Protein AF-0000000084999186 (afdb_homodimer)

Sequence (142 aa):
MSISQIKNLNRRLENLSKEASSELDKLCGNELWKSIGFEAFDGLADAGLRASANYYYGQFQTARELQDIFSMSISQIKNLNRRLENLSKEASSELDKLCGNELWKSIGFEAFDGLADAGLRASANYYYGQFQTARELQDIFS

Organism: Prochlorococcus marinus (strain NATL2A) (NCBI:txid59920)

pLDDT: mean 90.5, std 6.25, range [70.44, 97.62]

Radius of gyration: 15.61 Å; Cα contacts (8 Å, |Δi|>4): 156; chains: 2; bounding box: 29×44×34 Å

Structure (mmCIF, N/CA/C/O backbone):
data_AF-0000000084999186-model_v1
#
loop_
_entity.id
_entity.type
_entity.pdbx_description
1 polymer 'Nif11 domain-containing protein'
#
loop_
_atom_site.group_PDB
_atom_site.id
_atom_site.type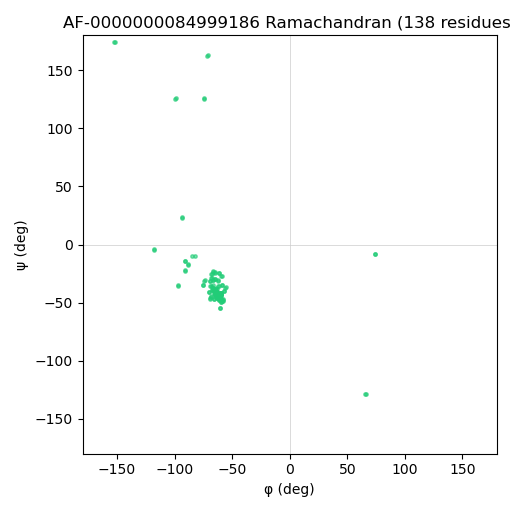_symbol
_atom_site.label_atom_id
_atom_site.label_alt_id
_atom_site.label_comp_id
_atom_site.label_asym_id
_atom_site.label_entity_id
_atom_site.label_seq_id
_atom_site.pdbx_PDB_ins_code
_atom_site.Cartn_x
_atom_site.Cartn_y
_atom_site.Cartn_z
_atom_site.occupancy
_atom_site.B_iso_or_equiv
_atom_site.auth_seq_id
_atom_site.auth_comp_id
_atom_site.auth_asym_id
_atom_site.auth_atom_id
_atom_site.pdbx_PDB_model_num
ATOM 1 N N . MET A 1 1 ? 2.477 -23.875 -7.484 1 70.44 1 MET A N 1
ATOM 2 C CA . MET A 1 1 ? 1.09 -23.438 -7.332 1 70.44 1 MET A CA 1
ATOM 3 C C . MET A 1 1 ? 0.205 -24.062 -8.406 1 70.44 1 MET A C 1
ATOM 5 O O . MET A 1 1 ? 0.605 -24.156 -9.57 1 70.44 1 MET A O 1
ATOM 9 N N . SER A 1 2 ? -0.87 -24.562 -7.984 1 78.62 2 SER A N 1
ATOM 10 C CA . SER A 1 2 ? -1.856 -25.078 -8.922 1 78.62 2 SER A CA 1
ATOM 11 C C . SER A 1 2 ? -2.553 -23.953 -9.68 1 78.62 2 SER A C 1
ATOM 13 O O . SER A 1 2 ? -2.381 -22.781 -9.336 1 78.62 2 SER A O 1
ATOM 15 N N . ILE A 1 3 ? -3.176 -24.297 -10.766 1 81.62 3 ILE A N 1
ATOM 16 C CA . ILE A 1 3 ? -3.926 -23.328 -11.555 1 81.62 3 ILE A CA 1
ATOM 17 C C . ILE A 1 3 ? -4.965 -22.641 -10.68 1 81.62 3 ILE A C 1
ATOM 19 O O . ILE A 1 3 ? -5.156 -21.422 -10.773 1 81.62 3 ILE A O 1
ATOM 23 N N . SER A 1 4 ? -5.539 -23.406 -9.773 1 85.44 4 SER A N 1
ATOM 24 C CA . SER A 1 4 ? -6.551 -22.859 -8.875 1 85.44 4 SER A CA 1
ATOM 25 C C . SER A 1 4 ? -5.941 -21.844 -7.91 1 85.44 4 SER A C 1
ATOM 27 O O . SER A 1 4 ? -6.555 -20.812 -7.609 1 85.44 4 SER A O 1
ATOM 29 N N . GLN A 1 5 ? -4.707 -22.078 -7.453 1 82.12 5 GLN A N 1
ATOM 30 C CA . GLN A 1 5 ? -4.016 -21.156 -6.547 1 82.12 5 GLN A CA 1
ATOM 31 C C . GLN A 1 5 ? -3.66 -19.859 -7.242 1 82.12 5 GLN A C 1
ATOM 33 O O . GLN A 1 5 ? -3.752 -18.781 -6.645 1 82.12 5 GLN A O 1
ATOM 38 N N . ILE A 1 6 ? -3.336 -20 -8.469 1 81.75 6 ILE A N 1
ATOM 39 C CA . ILE A 1 6 ? -2.988 -18.812 -9.242 1 81.75 6 ILE A CA 1
ATOM 40 C C . ILE A 1 6 ? -4.238 -17.969 -9.484 1 81.75 6 ILE A C 1
ATOM 42 O O . ILE A 1 6 ? -4.195 -16.734 -9.359 1 81.75 6 ILE A O 1
ATOM 46 N N . LYS A 1 7 ? -5.281 -18.688 -9.773 1 85.56 7 LYS A N 1
ATOM 47 C CA . LYS A 1 7 ? -6.539 -17.969 -10 1 85.56 7 LYS A CA 1
ATOM 48 C C . LYS A 1 7 ? -6.992 -17.25 -8.734 1 85.56 7 LYS A C 1
ATOM 50 O O . LYS A 1 7 ? -7.48 -16.109 -8.805 1 85.56 7 LYS A O 1
ATOM 55 N N . ASN A 1 8 ? -6.785 -17.859 -7.621 1 87.06 8 ASN A N 1
ATOM 56 C CA . ASN A 1 8 ? -7.156 -17.25 -6.352 1 87.06 8 ASN A CA 1
ATOM 57 C C . ASN A 1 8 ? -6.305 -16.016 -6.055 1 87.06 8 ASN A C 1
ATOM 59 O O . ASN A 1 8 ? -6.812 -15.008 -5.566 1 87.06 8 ASN A O 1
ATOM 63 N N . LEU A 1 9 ? -5.039 -16.094 -6.402 1 86.56 9 LEU A N 1
ATOM 64 C CA . LEU A 1 9 ? -4.145 -14.953 -6.203 1 86.56 9 LEU A CA 1
ATOM 65 C C . LEU A 1 9 ? -4.559 -13.773 -7.082 1 86.56 9 LEU A C 1
ATOM 67 O O . LEU A 1 9 ? -4.609 -12.641 -6.613 1 86.56 9 LEU A O 1
ATOM 71 N N . ASN A 1 10 ? -4.895 -14.125 -8.289 1 88.44 10 ASN A N 1
ATOM 72 C CA . ASN A 1 10 ? -5.32 -13.086 -9.211 1 88.44 10 ASN A CA 1
ATOM 73 C C . ASN A 1 10 ? -6.605 -12.406 -8.742 1 88.44 10 ASN A C 1
ATOM 75 O O . ASN A 1 10 ? -6.727 -11.18 -8.805 1 88.44 10 ASN A O 1
ATOM 79 N N . ARG A 1 11 ? -7.453 -13.227 -8.281 1 92.25 11 ARG A N 1
ATOM 80 C CA . ARG A 1 11 ? -8.711 -12.688 -7.77 1 92.25 11 ARG A CA 1
ATOM 81 C C . ARG A 1 11 ? -8.469 -11.781 -6.566 1 92.25 11 ARG A C 1
ATOM 83 O O . ARG A 1 11 ? -9.078 -10.719 -6.449 1 92.25 11 ARG A O 1
ATOM 90 N N . ARG A 1 12 ? -7.562 -12.195 -5.703 1 92.31 12 ARG A N 1
ATOM 91 C CA . ARG A 1 12 ? -7.242 -11.398 -4.523 1 92.31 12 ARG A CA 1
ATOM 92 C C . ARG A 1 12 ? -6.617 -10.062 -4.922 1 92.31 12 ARG A C 1
ATOM 94 O O . ARG A 1 12 ? -6.953 -9.016 -4.352 1 92.31 12 ARG A O 1
ATOM 101 N N . LEU A 1 13 ? -5.762 -10.141 -5.859 1 93.56 13 LEU A N 1
ATOM 102 C CA . LEU A 1 13 ? -5.125 -8.922 -6.34 1 93.56 13 LEU A CA 1
ATOM 103 C C . LEU A 1 13 ? -6.152 -7.977 -6.953 1 93.56 13 LEU A C 1
ATOM 105 O O . LEU A 1 13 ? -6.105 -6.766 -6.723 1 93.56 13 LEU A O 1
ATOM 109 N N . GLU A 1 14 ? -7.062 -8.516 -7.68 1 94.38 14 GLU A N 1
ATOM 110 C CA . GLU A 1 14 ? -8.133 -7.719 -8.266 1 94.38 14 GLU A CA 1
ATOM 111 C C . GLU A 1 14 ? -9.008 -7.078 -7.191 1 94.38 14 GLU A C 1
ATOM 113 O O . GLU A 1 14 ? -9.336 -5.895 -7.273 1 94.38 14 GLU A O 1
ATOM 118 N N . ASN A 1 15 ? -9.289 -7.879 -6.215 1 95.31 15 ASN A N 1
ATOM 119 C CA . ASN A 1 15 ? -10.117 -7.379 -5.121 1 95.31 15 ASN A CA 1
ATOM 120 C C . ASN A 1 15 ? -9.414 -6.258 -4.359 1 95.31 15 ASN A C 1
ATOM 122 O O . ASN A 1 15 ? -10.039 -5.25 -4.016 1 95.31 15 ASN A O 1
ATOM 126 N N . LEU A 1 16 ? -8.117 -6.473 -4.07 1 95.81 16 LEU A N 1
ATOM 127 C CA . LEU A 1 16 ? -7.344 -5.453 -3.371 1 95.81 16 LEU A CA 1
ATOM 128 C C . LEU A 1 16 ? -7.309 -4.156 -4.172 1 95.81 16 LEU A C 1
ATOM 130 O O . LEU A 1 16 ? -7.5 -3.07 -3.613 1 95.81 16 LEU A O 1
ATOM 134 N N . SER A 1 17 ? -7.098 -4.273 -5.488 1 96.88 17 SER A N 1
ATOM 135 C CA . SER A 1 17 ? -7.047 -3.098 -6.352 1 96.88 17 SER A CA 1
ATOM 136 C C . SER A 1 17 ? -8.391 -2.383 -6.391 1 96.88 17 SER A C 1
ATOM 138 O O . SER A 1 17 ? -8.453 -1.154 -6.309 1 96.88 17 SER A O 1
ATOM 140 N N . LYS A 1 18 ? -9.445 -3.107 -6.426 1 97.31 18 LYS A N 1
ATOM 141 C CA . LYS A 1 18 ? -10.781 -2.535 -6.48 1 97.31 18 LYS A CA 1
ATOM 142 C C . LYS A 1 18 ? -11.148 -1.854 -5.164 1 97.31 18 LYS A C 1
ATOM 144 O O . LYS A 1 18 ? -11.703 -0.752 -5.16 1 97.31 18 LYS A O 1
ATOM 149 N N . GLU A 1 19 ? -10.859 -2.586 -4.133 1 97.12 19 GLU A N 1
ATOM 150 C CA . GLU A 1 19 ? -11.117 -2.008 -2.816 1 97.12 19 GLU A CA 1
ATOM 151 C C . GLU A 1 19 ? -10.344 -0.707 -2.623 1 97.12 19 GLU A C 1
ATOM 153 O O . GLU A 1 19 ? -10.914 0.303 -2.203 1 97.12 19 GLU A O 1
ATOM 158 N N . ALA A 1 20 ? -9.086 -0.719 -2.922 1 97.62 20 ALA A N 1
ATOM 159 C CA . ALA A 1 20 ? -8.25 0.469 -2.764 1 97.62 20 ALA A CA 1
ATOM 160 C C . ALA A 1 20 ? -8.75 1.61 -3.646 1 97.62 20 ALA A C 1
ATOM 162 O O . ALA A 1 20 ? -8.844 2.754 -3.195 1 97.62 20 ALA A O 1
ATOM 163 N N . SER A 1 21 ? -9.094 1.312 -4.883 1 97.5 21 SER A N 1
ATOM 164 C CA . SER A 1 21 ? -9.594 2.326 -5.805 1 97.5 21 SER A CA 1
ATOM 165 C C . SER A 1 21 ? -10.906 2.93 -5.312 1 97.5 21 SER A C 1
ATOM 167 O O . SER A 1 21 ? -11.094 4.145 -5.371 1 97.5 21 SER A O 1
ATOM 169 N N . SER A 1 22 ? -11.812 2.07 -4.883 1 97.38 22 SER A N 1
ATOM 170 C CA . SER A 1 22 ? -13.094 2.535 -4.363 1 97.38 22 SER A CA 1
ATOM 171 C C . SER A 1 22 ? -12.898 3.455 -3.162 1 97.38 22 SER A C 1
ATOM 173 O O . SER A 1 22 ? -13.555 4.496 -3.061 1 97.38 22 SER A O 1
ATOM 175 N N . GLU A 1 23 ? -12 3.053 -2.268 1 96.69 23 GLU A N 1
ATOM 176 C CA . GLU A 1 23 ? -11.727 3.873 -1.091 1 96.69 23 GLU A CA 1
ATOM 177 C C . GLU A 1 23 ? -11.102 5.211 -1.482 1 96.69 23 GLU A C 1
ATOM 179 O O . GLU A 1 23 ? -11.453 6.25 -0.928 1 96.69 23 GLU A O 1
ATOM 184 N N . LEU A 1 24 ? -10.234 5.203 -2.418 1 96.94 24 LEU A N 1
ATOM 185 C CA . LEU A 1 24 ? -9.617 6.43 -2.908 1 96.94 24 LEU A CA 1
ATOM 186 C C . LEU A 1 24 ? -10.648 7.348 -3.545 1 96.94 24 LEU A C 1
ATOM 188 O O . LEU A 1 24 ? -10.625 8.562 -3.338 1 96.94 24 LEU A O 1
ATOM 192 N N . ASP A 1 25 ? -11.547 6.801 -4.301 1 95.62 25 ASP A N 1
ATOM 193 C CA . ASP A 1 25 ? -12.633 7.574 -4.891 1 95.62 25 ASP A CA 1
ATOM 194 C C . ASP A 1 25 ? -13.484 8.242 -3.812 1 95.62 25 ASP A C 1
ATOM 196 O O . ASP A 1 25 ? -13.852 9.414 -3.934 1 95.62 25 ASP A O 1
ATOM 200 N N . LYS A 1 26 ? -13.812 7.48 -2.863 1 94.38 26 LYS A N 1
ATOM 201 C CA . LYS A 1 26 ? -14.625 7.984 -1.756 1 94.38 26 LYS A CA 1
ATOM 202 C C . LYS A 1 26 ? -13.906 9.109 -1.014 1 94.38 26 LYS A C 1
ATOM 204 O O . LYS A 1 26 ? -14.5 10.141 -0.715 1 94.38 26 LYS A O 1
ATOM 209 N N . LEU A 1 27 ? -12.617 8.891 -0.691 1 93.25 27 LEU A N 1
ATOM 210 C CA . LEU A 1 27 ? -11.844 9.844 0.096 1 93.25 27 LEU A CA 1
ATOM 211 C C . LEU A 1 27 ? -11.617 11.133 -0.679 1 93.25 27 LEU A C 1
ATOM 213 O O . LEU A 1 27 ? -11.656 12.227 -0.101 1 93.25 27 LEU A O 1
ATOM 217 N N . CYS A 1 28 ? -11.383 10.992 -1.889 1 91.44 28 CYS A N 1
ATOM 218 C CA . CYS A 1 28 ? -11.062 12.164 -2.697 1 91.44 28 CYS A CA 1
ATOM 219 C C . CYS A 1 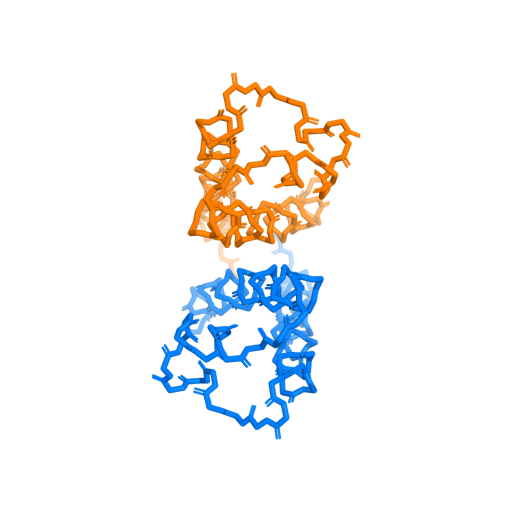28 ? -12.32 12.766 -3.305 1 91.44 28 CYS A C 1
ATOM 221 O O . CYS A 1 28 ? -12.312 13.914 -3.746 1 91.44 28 CYS A O 1
ATOM 223 N N . GLY A 1 29 ? -13.438 12.047 -3.289 1 86.38 29 GLY A N 1
ATOM 224 C CA . GLY A 1 29 ? -14.68 12.508 -3.881 1 86.38 29 GLY A CA 1
ATOM 225 C C . GLY A 1 29 ? -14.672 12.461 -5.398 1 86.38 29 GLY A C 1
ATOM 226 O O . GLY A 1 29 ? -15.688 12.742 -6.039 1 86.38 29 GLY A O 1
ATOM 227 N N . ASN A 1 30 ? -13.578 12.195 -5.969 1 82.06 30 ASN A N 1
ATOM 228 C CA . ASN A 1 30 ? -13.414 12.102 -7.414 1 82.06 30 ASN A CA 1
ATOM 229 C C . ASN A 1 30 ? -12.273 11.156 -7.789 1 82.06 30 ASN A C 1
ATOM 231 O O . ASN A 1 30 ? -11.633 10.57 -6.914 1 82.06 30 ASN A O 1
ATOM 235 N N . GLU A 1 31 ? -12.203 10.977 -9.062 1 89.31 31 GLU A N 1
ATOM 236 C CA . GLU A 1 31 ? -11.195 10.047 -9.562 1 89.31 31 GLU A CA 1
ATOM 237 C C . GLU A 1 31 ? -9.906 10.781 -9.93 1 89.31 31 GLU A C 1
ATOM 239 O O . GLU A 1 31 ? -9.055 10.242 -10.641 1 89.31 31 GLU A O 1
ATOM 244 N N . LEU A 1 32 ? -9.75 11.93 -9.336 1 88.31 32 LEU A N 1
ATOM 245 C CA . LEU A 1 32 ? -8.594 12.758 -9.68 1 88.31 32 LEU A CA 1
ATOM 246 C C . LEU A 1 32 ? -7.293 12.07 -9.273 1 88.31 32 LEU A C 1
ATOM 248 O O . LEU A 1 32 ? -6.266 12.25 -9.922 1 88.31 32 LEU A O 1
ATOM 252 N N . TRP A 1 33 ? -7.348 11.297 -8.273 1 93.56 33 TRP A N 1
ATOM 253 C CA . TRP A 1 33 ? -6.145 10.641 -7.777 1 93.56 33 TRP A CA 1
ATOM 254 C C . TRP A 1 33 ? -5.543 9.727 -8.844 1 93.56 33 TRP A C 1
ATOM 256 O O . TRP A 1 33 ? -4.336 9.477 -8.844 1 93.56 33 TRP A O 1
ATOM 266 N N . LYS A 1 34 ? -6.359 9.242 -9.797 1 93.25 34 LYS A N 1
ATOM 267 C CA . LYS A 1 34 ? -5.887 8.359 -10.859 1 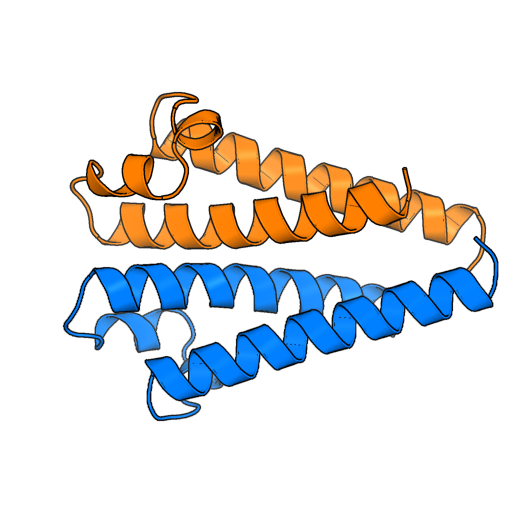93.25 34 LYS A CA 1
ATOM 268 C C . LYS A 1 34 ? -4.953 9.102 -11.812 1 93.25 34 LYS A C 1
ATOM 270 O O . LYS A 1 34 ? -4.039 8.5 -12.383 1 93.25 34 LYS A O 1
ATOM 275 N N . SER A 1 35 ? -5.227 10.383 -11.883 1 90 35 SER A N 1
ATOM 276 C CA . SER A 1 35 ? -4.473 11.172 -12.844 1 90 35 SER A CA 1
ATOM 277 C C . SER A 1 35 ? -3.297 11.883 -12.18 1 90 35 SER A C 1
ATOM 279 O O . SER A 1 35 ? -2.211 11.969 -12.758 1 90 35 SER A O 1
ATOM 281 N N . ILE A 1 36 ? -3.445 12.328 -10.938 1 88.88 36 ILE A N 1
ATOM 282 C CA . ILE A 1 36 ? -2.43 13.234 -10.414 1 88.88 36 ILE A CA 1
ATOM 283 C C . ILE A 1 36 ? -1.736 12.594 -9.211 1 88.88 36 ILE A C 1
ATOM 285 O O . ILE A 1 36 ? -0.798 13.164 -8.648 1 88.88 36 ILE A O 1
ATOM 289 N N . GLY A 1 37 ? -2.174 11.477 -8.812 1 88 37 GLY A N 1
ATOM 290 C CA . GLY A 1 37 ? -1.499 10.742 -7.75 1 88 37 GLY A CA 1
ATOM 291 C C . GLY A 1 37 ? -1.564 11.445 -6.406 1 88 37 GLY A C 1
ATOM 292 O O . GLY A 1 37 ? -2.641 11.867 -5.969 1 88 37 GLY A O 1
ATOM 293 N N . PHE A 1 38 ? -0.435 11.609 -5.797 1 85.75 38 PHE A N 1
ATOM 294 C CA . PHE A 1 38 ? -0.325 12.117 -4.434 1 85.75 38 PHE A CA 1
ATOM 295 C C . PHE A 1 38 ? -0.882 13.531 -4.332 1 85.75 38 PHE A C 1
ATOM 297 O O . PHE A 1 38 ? -1.364 13.938 -3.273 1 85.75 38 PHE A O 1
ATOM 304 N N . GLU A 1 39 ? -0.783 14.25 -5.359 1 88.25 39 GLU A N 1
ATOM 305 C CA . GLU A 1 39 ? -1.224 15.641 -5.355 1 88.25 39 GLU A CA 1
ATOM 306 C C . GLU A 1 39 ? -2.709 15.75 -5.023 1 88.25 39 GLU A C 1
ATOM 308 O O . GLU A 1 39 ? -3.16 16.766 -4.496 1 88.25 39 GLU A O 1
ATOM 313 N N . ALA A 1 40 ? -3.412 14.727 -5.328 1 91.38 40 ALA A N 1
ATOM 314 C CA . ALA A 1 40 ? -4.844 14.711 -5.047 1 91.38 40 ALA A CA 1
ATOM 315 C C . ALA A 1 40 ? -5.113 14.703 -3.545 1 91.38 40 ALA A C 1
ATOM 317 O O . ALA A 1 40 ? -6.191 15.094 -3.1 1 91.38 40 ALA A O 1
ATOM 318 N N . PHE A 1 41 ? -4.133 14.25 -2.867 1 91.75 41 PHE A N 1
ATOM 319 C CA . PHE A 1 41 ? -4.332 14.062 -1.437 1 91.75 41 PHE A CA 1
ATOM 320 C C . PHE A 1 41 ? -3.994 15.336 -0.669 1 91.75 41 PHE A C 1
ATOM 322 O O . PHE A 1 41 ? -4.391 15.492 0.487 1 91.75 41 PHE A O 1
ATOM 329 N N . ASP A 1 42 ? -3.277 16.234 -1.289 1 86.06 42 ASP A N 1
ATOM 330 C CA . ASP A 1 42 ? -2.9 17.5 -0.678 1 86.06 42 ASP A CA 1
ATOM 331 C C . ASP A 1 42 ? -4.129 18.359 -0.401 1 86.06 42 ASP A C 1
ATOM 333 O O . ASP A 1 42 ? -4.109 19.219 0.492 1 86.06 42 ASP A O 1
ATOM 337 N N . GLY A 1 43 ? -5.117 18.109 -1.135 1 82.81 43 GLY A N 1
ATOM 338 C CA . GLY A 1 43 ? -6.328 18.891 -0.996 1 82.81 43 GLY A CA 1
ATOM 339 C C . GLY A 1 43 ? -7.23 18.422 0.125 1 82.81 43 GLY A C 1
ATOM 340 O O . GLY A 1 43 ? -8.219 19.078 0.461 1 82.81 43 GLY A O 1
ATOM 341 N N . LEU A 1 44 ? -6.93 17.328 0.652 1 88 44 LEU A N 1
ATOM 342 C CA . LEU A 1 44 ? -7.746 16.797 1.741 1 88 44 LEU A CA 1
ATOM 343 C C . LEU A 1 44 ? -7.484 17.562 3.035 1 88 44 LEU A C 1
ATOM 345 O O . LEU A 1 44 ? -6.328 17.781 3.408 1 88 44 LEU A O 1
ATOM 349 N N . ALA A 1 45 ? -8.508 18.062 3.631 1 82.25 45 ALA A N 1
ATOM 350 C CA . ALA A 1 45 ? -8.391 18.969 4.773 1 82.25 45 ALA A CA 1
ATOM 351 C C . ALA A 1 45 ? -7.984 18.203 6.031 1 82.25 45 ALA A C 1
ATOM 353 O O . ALA A 1 45 ? -7.16 18.688 6.816 1 82.25 45 ALA A O 1
ATOM 354 N N . ASP A 1 46 ? -8.336 17.016 6.199 1 89.06 46 ASP A N 1
ATOM 355 C CA . ASP A 1 46 ? -8.148 16.219 7.402 1 89.06 46 ASP A CA 1
ATOM 356 C C . ASP A 1 46 ? -6.93 15.305 7.27 1 89.06 46 ASP A C 1
ATOM 358 O O . ASP A 1 46 ? -6.762 14.625 6.25 1 89.06 46 ASP A O 1
ATOM 362 N N . ALA A 1 47 ? -6.066 15.43 8.242 1 86.94 47 ALA A N 1
ATOM 363 C CA . ALA A 1 47 ? -4.836 14.641 8.234 1 86.94 47 ALA A CA 1
ATOM 364 C C . ALA A 1 47 ? -5.148 13.141 8.219 1 86.94 47 ALA A C 1
ATOM 366 O O . ALA A 1 47 ? -4.41 12.359 7.617 1 86.94 47 ALA A O 1
ATOM 367 N N . GLY A 1 48 ? -6.227 12.789 8.898 1 90.19 48 GLY A N 1
ATOM 368 C CA . GLY A 1 48 ? -6.641 11.391 8.883 1 90.19 48 GLY A CA 1
ATOM 369 C C . GLY A 1 48 ? -7.055 10.906 7.508 1 90.19 48 GLY A C 1
ATOM 370 O O . GLY A 1 48 ? -6.742 9.773 7.125 1 90.19 48 GLY A O 1
ATOM 371 N N . LEU A 1 49 ? -7.762 11.742 6.875 1 92.88 49 LEU A N 1
ATOM 372 C CA . LEU A 1 49 ? -8.172 11.406 5.516 1 92.88 49 LEU A CA 1
ATOM 373 C C . LEU A 1 49 ? -6.957 11.289 4.598 1 92.88 49 LEU A C 1
ATOM 375 O O . LEU A 1 49 ? -6.871 10.367 3.783 1 92.88 49 LEU A O 1
ATOM 379 N N . ARG A 1 50 ? -6 12.172 4.77 1 92.81 50 ARG A N 1
ATOM 380 C CA . ARG A 1 50 ? -4.777 12.125 3.969 1 92.81 50 ARG A CA 1
ATOM 381 C C . ARG A 1 50 ? -3.986 10.859 4.246 1 92.81 50 ARG A C 1
ATOM 383 O O . ARG A 1 50 ? -3.459 10.234 3.322 1 92.81 50 ARG A O 1
ATOM 390 N N . ALA A 1 51 ? -3.908 10.516 5.473 1 93.62 51 ALA A N 1
ATOM 391 C CA . ALA A 1 51 ? -3.23 9.281 5.855 1 93.62 51 ALA A CA 1
ATOM 392 C C . ALA A 1 51 ? -3.865 8.078 5.176 1 93.62 51 ALA A C 1
ATOM 394 O O . ALA A 1 51 ? -3.164 7.25 4.582 1 93.62 51 ALA A O 1
ATOM 395 N N . SER A 1 52 ? -5.148 8.047 5.242 1 95.06 52 SER A N 1
ATOM 396 C CA . SER A 1 52 ? -5.887 6.949 4.629 1 95.06 52 SER A CA 1
ATOM 397 C C . SER A 1 52 ? -5.676 6.914 3.117 1 95.06 52 SER A C 1
ATOM 399 O O . SER A 1 52 ? -5.469 5.848 2.537 1 95.06 52 SER A O 1
ATOM 401 N N . ALA A 1 53 ? -5.75 8.047 2.539 1 96.25 53 ALA A N 1
ATOM 402 C CA . ALA A 1 53 ? -5.582 8.125 1.09 1 96.25 53 ALA A CA 1
ATOM 403 C C . ALA A 1 53 ? -4.203 7.609 0.675 1 96.25 53 ALA A C 1
ATOM 405 O O . ALA A 1 53 ? -4.086 6.836 -0.277 1 96.25 53 ALA A O 1
ATOM 406 N N . ASN A 1 54 ? -3.191 8.039 1.398 1 95.75 54 ASN A N 1
ATOM 407 C CA . ASN A 1 54 ? -1.839 7.586 1.089 1 95.75 54 ASN A CA 1
ATOM 408 C C . ASN A 1 54 ? -1.684 6.082 1.317 1 95.75 54 ASN A C 1
ATOM 410 O O . ASN A 1 54 ? -1.061 5.391 0.513 1 95.75 54 ASN A O 1
ATOM 414 N N . TYR A 1 55 ? -2.262 5.574 2.307 1 96.94 55 TYR A N 1
ATOM 415 C CA . TYR A 1 55 ? -2.252 4.145 2.594 1 96.94 55 TYR A CA 1
ATOM 416 C C . TYR A 1 55 ? -2.883 3.355 1.453 1 96.94 55 TYR A C 1
ATOM 418 O O . TYR A 1 55 ? -2.268 2.432 0.917 1 96.94 55 TYR A O 1
ATOM 426 N N . TYR A 1 56 ? -4.074 3.709 1.105 1 97.44 56 TYR A N 1
ATOM 427 C CA . TYR A 1 56 ? -4.789 2.975 0.067 1 97.44 56 TYR A CA 1
ATOM 428 C C . TYR A 1 56 ? -4.117 3.154 -1.289 1 97.44 56 TYR A C 1
ATOM 430 O O . TYR A 1 56 ? -4.16 2.256 -2.133 1 97.44 56 TYR A O 1
ATOM 438 N N . TYR A 1 57 ? -3.512 4.277 -1.48 1 97.44 57 TYR A N 1
ATOM 439 C CA . TYR A 1 57 ? -2.773 4.469 -2.725 1 97.44 57 TYR A CA 1
ATOM 440 C C . TYR A 1 57 ? -1.58 3.525 -2.801 1 97.44 57 TYR A C 1
ATOM 442 O O . TYR A 1 57 ? -1.286 2.971 -3.863 1 97.44 57 TYR A O 1
ATOM 450 N N . GLY A 1 58 ? -0.878 3.334 -1.702 1 97.06 58 GLY A N 1
ATOM 451 C CA . GLY A 1 58 ? 0.182 2.34 -1.646 1 97.06 58 GLY A CA 1
ATOM 452 C C . GLY A 1 58 ? -0.302 0.933 -1.938 1 97.06 58 GLY A C 1
ATOM 453 O O . GLY A 1 58 ? 0.342 0.192 -2.684 1 97.06 58 GLY A O 1
ATOM 454 N N . GLN A 1 59 ? -1.441 0.652 -1.371 1 97.5 59 GLN A N 1
ATOM 455 C CA . GLN A 1 59 ? -2.059 -0.644 -1.636 1 97.5 59 GLN A CA 1
ATOM 456 C C . GLN A 1 59 ? -2.389 -0.805 -3.117 1 97.5 59 GLN A C 1
ATOM 458 O O . GLN A 1 59 ? -2.059 -1.825 -3.725 1 97.5 59 GLN A O 1
ATOM 463 N N . PHE A 1 60 ? -2.992 0.194 -3.643 1 97.25 60 PHE A N 1
ATOM 464 C CA . PHE A 1 60 ? -3.412 0.17 -5.039 1 97.25 60 PHE A CA 1
ATOM 465 C C . PHE A 1 60 ? -2.217 -0.022 -5.961 1 97.25 60 PHE A C 1
ATOM 467 O O . PHE A 1 60 ? -2.234 -0.887 -6.84 1 97.25 60 PHE A O 1
ATOM 474 N N . GLN A 1 61 ? -1.195 0.769 -5.746 1 96.12 61 GLN A N 1
ATOM 475 C CA . GLN A 1 61 ? -0.009 0.703 -6.594 1 96.12 61 GLN A CA 1
ATOM 476 C C . GLN A 1 61 ? 0.64 -0.677 -6.523 1 96.12 61 GLN A C 1
ATOM 478 O O . GLN A 1 61 ? 1.072 -1.218 -7.543 1 96.12 61 GLN A O 1
ATOM 483 N N . THR A 1 62 ? 0.705 -1.225 -5.309 1 96.31 62 THR A N 1
ATOM 484 C CA . THR A 1 62 ? 1.303 -2.543 -5.129 1 96.31 62 THR A CA 1
ATOM 485 C C . THR A 1 62 ? 0.473 -3.613 -5.832 1 96.31 62 THR A C 1
ATOM 487 O O . THR A 1 62 ? 1.014 -4.441 -6.566 1 96.31 62 THR A O 1
ATOM 490 N N . ALA A 1 63 ? -0.825 -3.594 -5.641 1 94.94 63 ALA A N 1
ATOM 491 C CA . ALA A 1 63 ? -1.716 -4.566 -6.27 1 94.94 63 ALA A CA 1
ATOM 492 C C . ALA A 1 63 ? -1.619 -4.496 -7.789 1 94.94 63 ALA A C 1
ATOM 494 O O . ALA A 1 63 ? -1.516 -5.527 -8.461 1 94.94 63 ALA A O 1
ATOM 495 N N . ARG A 1 64 ? -1.554 -3.316 -8.312 1 94.12 64 ARG A N 1
ATOM 496 C CA . ARG A 1 64 ? -1.497 -3.131 -9.758 1 94.12 64 ARG A CA 1
ATOM 497 C C . ARG A 1 64 ? -0.169 -3.625 -10.32 1 94.12 64 ARG A C 1
ATOM 499 O O . ARG A 1 64 ? -0.135 -4.27 -11.375 1 94.12 64 ARG A O 1
ATOM 506 N N . GLU A 1 65 ? 0.846 -3.26 -9.641 1 91.81 65 GLU A N 1
ATOM 507 C CA . GLU A 1 65 ? 2.166 -3.711 -10.07 1 91.81 65 GLU A CA 1
ATOM 508 C C . GLU A 1 65 ? 2.23 -5.234 -10.141 1 91.81 65 GLU A C 1
ATOM 510 O O . GLU A 1 65 ? 2.773 -5.793 -11.094 1 91.81 65 GLU A O 1
ATOM 515 N N . LEU A 1 66 ? 1.635 -5.883 -9.203 1 90.94 66 LEU A N 1
ATOM 516 C CA . LEU A 1 66 ? 1.67 -7.34 -9.156 1 90.94 66 LEU A CA 1
ATOM 517 C C . LEU A 1 66 ? 0.734 -7.938 -10.203 1 90.94 66 LEU A C 1
ATOM 519 O O . LEU A 1 66 ? 1.043 -8.969 -10.805 1 90.94 66 LEU A O 1
ATOM 523 N N . GLN A 1 67 ? -0.351 -7.277 -10.422 1 89.69 67 GLN A N 1
ATOM 524 C CA . GLN A 1 67 ? -1.261 -7.719 -11.477 1 89.69 67 GLN A CA 1
ATOM 525 C C . GLN A 1 67 ? -0.587 -7.672 -12.844 1 89.69 67 GLN A C 1
ATOM 527 O O . GLN A 1 67 ? -0.837 -8.531 -13.695 1 89.69 67 GLN A O 1
ATOM 532 N N . ASP A 1 68 ? 0.24 -6.703 -13.039 1 87 6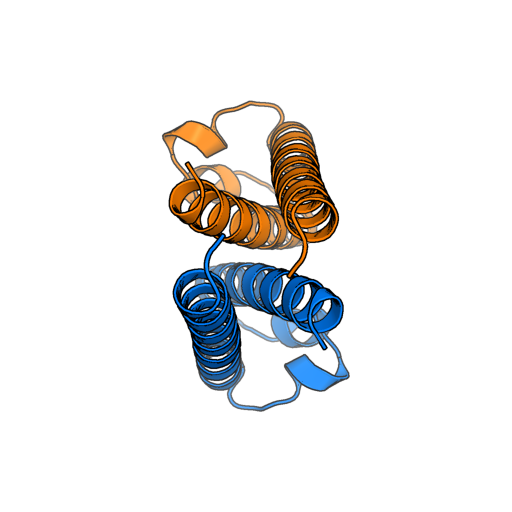8 ASP A N 1
ATOM 533 C CA . ASP A 1 68 ? 0.929 -6.516 -14.312 1 87 68 ASP A CA 1
ATOM 534 C C . ASP A 1 68 ? 1.934 -7.637 -14.562 1 87 68 ASP A C 1
ATOM 536 O O . ASP A 1 68 ? 2.254 -7.945 -15.711 1 87 68 ASP A O 1
ATOM 540 N N . ILE A 1 69 ? 2.371 -8.211 -13.531 1 80.69 69 ILE A N 1
ATOM 541 C CA . ILE A 1 69 ? 3.293 -9.328 -13.664 1 80.69 69 ILE A CA 1
ATOM 542 C C . ILE A 1 69 ? 2.557 -10.531 -14.25 1 80.69 69 ILE A C 1
ATOM 544 O O . ILE A 1 69 ? 3.145 -11.328 -14.992 1 80.69 69 ILE A O 1
ATOM 548 N N . PHE A 1 70 ? 1.295 -10.641 -13.953 1 76.62 70 PHE A N 1
ATOM 549 C CA . PHE A 1 70 ? 0.526 -11.789 -14.406 1 76.62 70 PHE A CA 1
ATOM 550 C C . PHE A 1 70 ? -0.125 -11.508 -15.75 1 76.62 70 PHE A C 1
ATOM 552 O O . PHE A 1 70 ? -0.607 -12.43 -16.422 1 76.62 70 PHE A O 1
ATOM 559 N N . SER A 1 71 ? -0.304 -10.312 -16.047 1 71.81 71 SER A N 1
ATOM 560 C CA . SER A 1 71 ?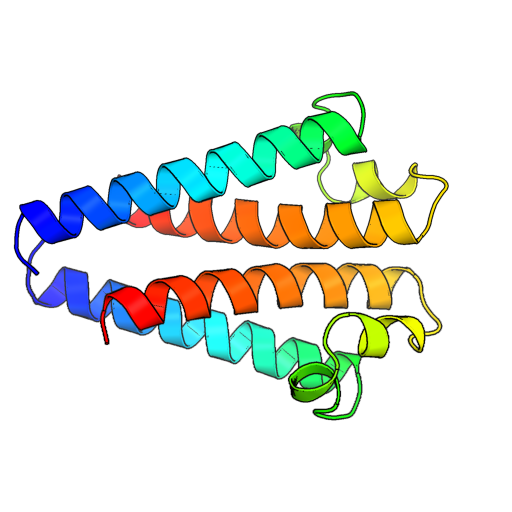 -0.961 -9.977 -17.297 1 71.81 71 SER A CA 1
ATOM 561 C C . SER A 1 71 ? -0.057 -10.273 -18.5 1 71.81 71 SER A C 1
ATOM 563 O O . SER A 1 71 ? 1.169 -10.227 -18.375 1 71.81 71 SER A O 1
ATOM 565 N N . MET B 1 1 ? 1.032 -20.75 -14.031 1 70.94 1 MET B N 1
ATOM 566 C CA . MET B 1 1 ? 2.357 -20.234 -13.695 1 70.94 1 MET B CA 1
ATOM 567 C C . MET B 1 1 ? 3.338 -21.375 -13.445 1 70.94 1 MET B C 1
ATOM 569 O O . MET B 1 1 ? 2.986 -22.375 -12.812 1 70.94 1 MET B O 1
ATOM 573 N N . SER B 1 2 ? 4.438 -21.266 -14.039 1 78.62 2 SER B N 1
ATOM 574 C CA . SER B 1 2 ? 5.508 -22.219 -13.781 1 78.62 2 SER B CA 1
ATOM 575 C C . SER B 1 2 ? 6.109 -22.031 -12.398 1 78.62 2 SER B C 1
ATOM 577 O O . SER B 1 2 ? 5.801 -21.047 -11.711 1 78.62 2 SER B O 1
ATOM 579 N N . ILE B 1 3 ? 6.816 -23.016 -11.945 1 81.62 3 ILE B N 1
ATOM 580 C CA . ILE B 1 3 ? 7.492 -22.938 -10.656 1 81.62 3 ILE B CA 1
ATOM 581 C C . ILE B 1 3 ? 8.414 -21.719 -10.617 1 81.62 3 ILE B C 1
ATOM 583 O O . ILE B 1 3 ? 8.484 -21.016 -9.609 1 81.62 3 ILE B O 1
ATOM 587 N N . SER B 1 4 ? 9.039 -21.453 -11.758 1 85.44 4 SER B N 1
ATOM 588 C CA . SER B 1 4 ? 9.945 -20.312 -11.836 1 85.44 4 SER B CA 1
ATOM 589 C C . SER B 1 4 ? 9.188 -19 -11.703 1 85.44 4 SER B C 1
ATOM 591 O O . SER B 1 4 ? 9.68 -18.062 -11.07 1 85.44 4 SER B O 1
ATOM 593 N N . GLN B 1 5 ? 7.969 -18.922 -12.219 1 82.38 5 GLN B N 1
ATOM 594 C CA . GLN B 1 5 ? 7.145 -17.719 -12.133 1 82.38 5 GLN B CA 1
ATOM 595 C C . GLN B 1 5 ? 6.68 -17.469 -10.703 1 82.38 5 GLN B C 1
ATOM 597 O O . GLN B 1 5 ? 6.633 -16.328 -10.25 1 82.38 5 GLN B O 1
ATOM 602 N N . ILE B 1 6 ? 6.422 -18.547 -10.055 1 81.69 6 ILE B N 1
ATOM 603 C CA . ILE B 1 6 ? 5.984 -18.422 -8.672 1 81.69 6 ILE B CA 1
ATOM 604 C C . ILE B 1 6 ? 7.145 -17.953 -7.801 1 81.69 6 ILE B C 1
ATOM 606 O O . ILE B 1 6 ? 6.965 -17.094 -6.93 1 81.69 6 ILE B O 1
ATOM 610 N N . LYS B 1 7 ? 8.273 -18.516 -8.109 1 85.62 7 LYS B N 1
ATOM 611 C CA . LYS B 1 7 ? 9.453 -18.109 -7.352 1 85.62 7 LYS B CA 1
ATOM 612 C C . LYS B 1 7 ? 9.766 -16.625 -7.566 1 85.62 7 LYS B C 1
ATOM 614 O O . LYS B 1 7 ? 10.133 -15.922 -6.625 1 85.62 7 LYS B O 1
ATOM 619 N N . ASN B 1 8 ? 9.578 -16.172 -8.758 1 87.38 8 ASN B N 1
ATOM 620 C CA . ASN B 1 8 ? 9.82 -14.773 -9.07 1 87.38 8 ASN B CA 1
ATOM 621 C C . ASN B 1 8 ? 8.82 -13.859 -8.359 1 87.38 8 ASN B C 1
ATOM 623 O O . ASN B 1 8 ? 9.195 -12.797 -7.859 1 87.38 8 ASN B O 1
ATOM 627 N N . LEU B 1 9 ? 7.605 -14.312 -8.266 1 86.69 9 LEU B N 1
ATOM 628 C CA . LEU B 1 9 ? 6.582 -13.547 -7.574 1 86.69 9 LEU B CA 1
ATOM 629 C C . LEU B 1 9 ? 6.902 -13.438 -6.086 1 86.69 9 LEU B C 1
ATOM 631 O O . LEU B 1 9 ? 6.801 -12.352 -5.5 1 86.69 9 LEU B O 1
ATOM 635 N N . ASN B 1 10 ? 7.332 -14.555 -5.57 1 88.44 10 ASN B N 1
ATOM 636 C CA . ASN B 1 10 ? 7.68 -14.562 -4.152 1 88.44 10 ASN B CA 1
ATOM 637 C C . ASN B 1 10 ? 8.859 -13.633 -3.859 1 88.44 10 ASN B C 1
ATOM 639 O O . ASN B 1 10 ? 8.852 -12.906 -2.867 1 88.44 10 ASN B O 1
ATOM 643 N N . ARG B 1 11 ? 9.766 -13.711 -4.73 1 92.25 11 ARG B N 1
ATOM 644 C CA . ARG B 1 11 ? 10.93 -12.844 -4.57 1 92.25 11 ARG B CA 1
ATOM 645 C C . ARG B 1 11 ? 10.531 -11.375 -4.648 1 92.25 11 ARG B C 1
ATOM 647 O O . ARG B 1 11 ? 11.016 -10.555 -3.871 1 92.25 11 ARG B O 1
ATOM 654 N N . ARG B 1 12 ? 9.641 -11.055 -5.566 1 92.44 12 ARG B N 1
ATOM 655 C CA . ARG B 1 12 ? 9.172 -9.68 -5.715 1 92.44 12 ARG B CA 1
ATOM 656 C C . ARG B 1 12 ? 8.422 -9.219 -4.473 1 92.44 12 ARG B C 1
ATOM 658 O O . ARG B 1 12 ? 8.609 -8.086 -4.012 1 92.44 12 ARG B O 1
ATOM 665 N N . LEU B 1 13 ? 7.629 -10.094 -3.982 1 93.56 13 LEU B N 1
ATOM 666 C CA . LEU B 1 13 ? 6.887 -9.766 -2.773 1 93.56 13 LEU B CA 1
ATOM 667 C C . LEU B 1 13 ? 7.832 -9.539 -1.599 1 93.56 13 LEU B C 1
ATOM 669 O O . LEU B 1 13 ? 7.637 -8.609 -0.811 1 93.56 13 LEU B O 1
ATOM 673 N N . GLU B 1 14 ? 8.828 -10.344 -1.509 1 94.5 14 GLU B N 1
ATOM 674 C CA . GLU B 1 14 ? 9.828 -10.18 -0.459 1 94.5 14 GLU B CA 1
ATOM 675 C C . GLU B 1 14 ? 10.57 -8.852 -0.603 1 94.5 14 GLU B C 1
ATOM 677 O O . GLU B 1 14 ? 10.773 -8.141 0.383 1 94.5 14 GLU B O 1
ATOM 682 N N . ASN B 1 15 ? 10.891 -8.57 -1.818 1 95.44 15 ASN B N 1
ATOM 683 C CA . ASN B 1 15 ? 11.602 -7.324 -2.084 1 95.44 15 ASN B CA 1
ATOM 684 C C . ASN B 1 15 ? 10.742 -6.109 -1.734 1 95.44 15 ASN B C 1
ATOM 686 O O . ASN B 1 15 ? 11.234 -5.148 -1.146 1 95.44 15 ASN B O 1
ATOM 690 N N . LEU B 1 16 ? 9.453 -6.172 -2.15 1 95.88 16 LEU B N 1
ATOM 691 C CA . LEU B 1 16 ? 8.539 -5.078 -1.847 1 95.88 16 LEU B CA 1
ATOM 692 C C . LEU B 1 16 ? 8.398 -4.891 -0.34 1 95.88 16 LEU B C 1
ATOM 694 O O . LEU B 1 16 ? 8.438 -3.762 0.157 1 95.88 16 LEU B O 1
ATOM 698 N N . SER B 1 17 ? 8.266 -6.008 0.385 1 96.88 17 SER B N 1
ATOM 699 C CA . SER B 1 17 ? 8.133 -5.941 1.836 1 96.88 17 SER B CA 1
ATOM 700 C C . SER B 1 17 ? 9.391 -5.379 2.486 1 96.88 17 SER B C 1
ATOM 702 O O . SER B 1 17 ? 9.305 -4.539 3.385 1 96.88 17 SER B O 1
ATOM 704 N N . LYS B 1 18 ? 10.516 -5.742 2.006 1 97.38 18 LYS B N 1
ATOM 705 C CA . LYS B 1 18 ? 11.789 -5.277 2.555 1 97.38 18 LYS B CA 1
ATOM 706 C C . LYS B 1 18 ? 12 -3.795 2.268 1 97.38 18 LYS B C 1
ATOM 708 O O . LYS B 1 18 ? 12.438 -3.045 3.146 1 97.38 18 LYS B O 1
ATOM 713 N N . GLU B 1 19 ? 11.75 -3.482 1.036 1 97.12 19 GLU B N 1
ATOM 714 C CA . GLU B 1 19 ? 11.867 -2.076 0.666 1 97.12 19 GLU B CA 1
ATOM 715 C C . GLU B 1 19 ? 10.953 -1.201 1.513 1 97.12 19 GLU B C 1
ATOM 717 O O . GLU B 1 19 ? 11.383 -0.187 2.062 1 97.12 19 GLU B O 1
ATOM 722 N N . ALA B 1 20 ? 9.711 -1.592 1.632 1 97.62 20 ALA B N 1
ATOM 723 C CA . ALA B 1 20 ? 8.742 -0.822 2.408 1 97.62 20 ALA B CA 1
ATOM 724 C C . ALA B 1 20 ? 9.164 -0.735 3.873 1 97.62 20 ALA B C 1
ATOM 726 O O . ALA B 1 20 ? 9.109 0.338 4.48 1 97.62 20 ALA B O 1
ATOM 727 N N . SER B 1 21 ? 9.609 -1.832 4.438 1 97.5 21 SER B N 1
ATOM 728 C CA . SER B 1 21 ? 10.039 -1.855 5.832 1 97.5 21 SER B CA 1
ATOM 729 C C . SER B 1 21 ? 11.25 -0.953 6.055 1 97.5 21 SER B C 1
ATOM 731 O O . SER B 1 21 ? 11.305 -0.219 7.043 1 97.5 21 SER B O 1
ATOM 733 N N . SER B 1 22 ? 12.219 -1.058 5.168 1 97.38 22 SER B N 1
ATOM 734 C CA . SER B 1 22 ? 13.414 -0.223 5.27 1 97.38 22 SER B CA 1
ATOM 735 C C . SER B 1 22 ? 13.055 1.259 5.211 1 97.38 22 SER B C 1
ATOM 737 O O . SER B 1 22 ? 13.586 2.061 5.984 1 97.38 22 SER B O 1
ATOM 739 N N . GLU B 1 23 ? 12.164 1.591 4.289 1 96.69 23 GLU B N 1
ATOM 740 C CA . GLU B 1 23 ? 11.734 2.98 4.164 1 96.69 23 GLU B CA 1
ATOM 741 C C . GLU B 1 23 ? 10.992 3.443 5.41 1 96.69 23 GLU B C 1
ATOM 743 O O . GLU B 1 23 ? 11.195 4.562 5.887 1 96.69 23 GLU B O 1
ATOM 748 N N . LEU B 1 24 ? 10.172 2.621 5.945 1 96.94 24 LEU B N 1
ATOM 749 C CA . LEU B 1 24 ? 9.445 2.939 7.168 1 96.94 24 LEU B CA 1
ATOM 750 C C . LEU B 1 24 ? 10.406 3.135 8.336 1 96.94 24 LEU B C 1
ATOM 752 O O . LEU B 1 24 ? 10.227 4.051 9.141 1 96.94 24 LEU B O 1
ATOM 756 N N . ASP B 1 25 ? 11.398 2.309 8.438 1 95.56 25 ASP B N 1
ATOM 757 C CA . ASP B 1 25 ? 12.414 2.453 9.469 1 95.56 25 ASP B CA 1
ATOM 758 C C . ASP B 1 25 ? 13.133 3.795 9.352 1 95.56 25 ASP B C 1
ATOM 760 O O . ASP B 1 25 ? 13.367 4.473 10.352 1 95.56 25 ASP B O 1
ATOM 764 N N . LYS B 1 26 ? 13.492 4.102 8.188 1 94.38 26 LYS B N 1
ATOM 765 C CA . LYS B 1 26 ? 14.18 5.359 7.922 1 94.38 26 LYS B CA 1
ATOM 766 C C . LYS B 1 26 ? 13.305 6.555 8.273 1 94.38 26 LYS B C 1
ATOM 768 O O . LYS B 1 26 ? 13.766 7.5 8.922 1 94.38 26 LYS B O 1
ATOM 773 N N . LEU B 1 27 ? 12.039 6.516 7.84 1 93.25 27 LEU B N 1
ATOM 774 C CA . LEU B 1 27 ? 11.117 7.637 8.031 1 93.25 27 LEU B CA 1
ATOM 775 C C . LEU B 1 27 ? 10.789 7.824 9.508 1 93.25 27 LEU B C 1
ATOM 777 O O . LEU B 1 27 ? 10.68 8.953 9.984 1 93.25 27 LEU B O 1
ATOM 781 N N . CYS B 1 28 ? 10.641 6.766 10.141 1 91.12 28 CYS B N 1
ATOM 782 C CA . CYS B 1 28 ? 10.234 6.84 11.539 1 91.12 28 CYS B CA 1
ATOM 783 C C . CYS B 1 28 ? 11.445 6.895 12.461 1 91.12 28 CYS B C 1
ATOM 785 O O . CYS B 1 28 ? 11.336 7.277 13.625 1 91.12 28 CYS B O 1
ATOM 787 N N . GLY B 1 29 ? 12.625 6.586 11.953 1 86.25 29 GLY B N 1
ATOM 788 C CA . GLY B 1 29 ? 13.844 6.551 12.742 1 86.25 29 GLY B CA 1
ATOM 789 C C . GLY B 1 29 ? 13.922 5.348 13.664 1 86.25 29 GLY B C 1
ATOM 790 O O . GLY B 1 29 ? 14.938 5.133 14.336 1 86.25 29 GLY B O 1
ATOM 791 N N . ASN B 1 30 ? 12.891 4.633 13.766 1 81.75 30 ASN B N 1
ATOM 792 C CA . ASN B 1 30 ? 12.805 3.438 14.594 1 81.75 30 ASN B CA 1
ATOM 793 C C . ASN B 1 30 ? 11.805 2.436 14.039 1 81.75 30 ASN B C 1
ATOM 795 O O . ASN B 1 30 ? 11.203 2.674 12.992 1 81.75 30 ASN B O 1
ATOM 799 N N . GLU B 1 31 ? 11.812 1.322 14.711 1 89.38 31 GLU B N 1
ATOM 800 C CA . GLU B 1 31 ? 10.93 0.251 14.25 1 89.38 31 GLU B CA 1
ATOM 801 C C . GLU B 1 31 ? 9.594 0.289 14.984 1 89.38 31 GLU B C 1
ATOM 803 O O . GLU B 1 31 ? 8.852 -0.696 14.984 1 89.38 31 GLU B O 1
ATOM 808 N N . LEU B 1 32 ? 9.289 1.441 15.477 1 88.38 32 LEU B N 1
ATOM 809 C CA . LEU B 1 32 ? 8.078 1.571 16.266 1 88.38 32 LEU B CA 1
ATOM 810 C C . LEU B 1 32 ? 6.836 1.315 15.422 1 88.38 32 LEU B C 1
ATOM 812 O O . LEU B 1 32 ? 5.824 0.817 15.922 1 88.38 32 LEU B O 1
ATOM 816 N N . TRP B 1 33 ? 6.922 1.608 14.195 1 93.56 33 TRP B N 1
ATOM 817 C CA . TRP B 1 33 ? 5.773 1.446 13.305 1 93.56 33 TRP B CA 1
ATOM 818 C C . TRP B 1 33 ? 5.336 -0.013 13.25 1 93.56 33 TRP B C 1
ATOM 820 O O . TRP B 1 33 ? 4.16 -0.305 13.008 1 93.56 33 TRP B O 1
ATOM 830 N N . LYS B 1 34 ? 6.23 -0.973 13.531 1 93.25 34 LYS B N 1
ATOM 831 C CA . LYS B 1 34 ? 5.91 -2.398 13.5 1 93.25 34 LYS B CA 1
ATOM 832 C C . LYS B 1 34 ? 4.949 -2.768 14.633 1 93.25 34 LYS B C 1
ATOM 834 O O . LYS B 1 34 ? 4.133 -3.68 14.484 1 93.25 34 LYS B O 1
ATOM 839 N N . SER B 1 35 ? 5.105 -1.973 15.672 1 90 35 SER B N 1
ATOM 840 C CA . SER B 1 35 ? 4.32 -2.303 16.859 1 90 35 SER B CA 1
ATOM 841 C C . SER B 1 35 ? 3.043 -1.471 16.922 1 90 35 SER B C 1
ATOM 843 O O . SER B 1 35 ? 1.985 -1.979 17.297 1 90 35 SER B O 1
ATOM 845 N N . ILE B 1 36 ? 3.08 -0.215 16.484 1 88.81 36 ILE B N 1
ATOM 846 C CA . ILE B 1 36 ? 1.948 0.65 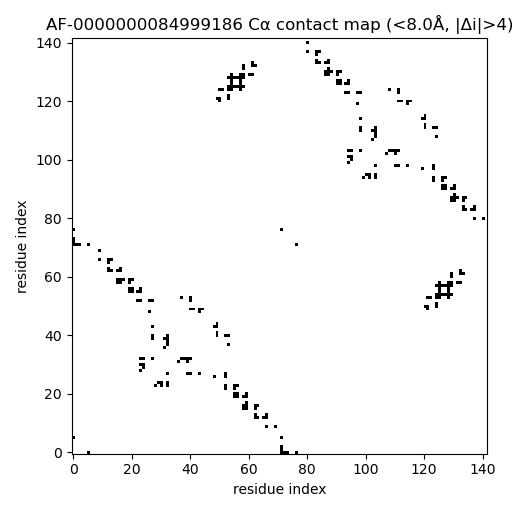16.797 1 88.81 36 ILE B CA 1
ATOM 847 C C . ILE B 1 36 ? 1.271 1.1 15.5 1 88.81 36 ILE B C 1
ATOM 849 O O . ILE B 1 36 ? 0.252 1.793 15.539 1 88.81 36 ILE B O 1
ATOM 853 N N . GLY B 1 37 ? 1.794 0.756 14.406 1 88 37 GLY B N 1
ATOM 854 C CA . GLY B 1 37 ? 1.15 1.047 13.133 1 88 37 GLY B CA 1
ATOM 855 C C . GLY B 1 37 ? 1.069 2.531 12.836 1 88 37 GLY B C 1
ATOM 856 O O . GLY B 1 37 ? 2.068 3.246 12.938 1 88 37 GLY B O 1
ATOM 857 N N . PHE B 1 38 ? -0.106 2.992 12.516 1 85.88 38 PHE B N 1
ATOM 858 C CA . PHE B 1 38 ? -0.34 4.348 12.031 1 85.88 38 PHE B CA 1
ATOM 859 C C . PHE B 1 38 ? 0.059 5.371 13.086 1 85.88 38 PHE B C 1
ATOM 861 O O . PHE B 1 38 ? 0.442 6.496 12.758 1 85.88 38 PHE B O 1
ATOM 868 N N . GLU B 1 39 ? -0.074 5.02 14.289 1 88.19 39 GLU B N 1
ATOM 869 C CA . GLU B 1 39 ? 0.219 5.941 15.383 1 88.19 39 GLU B CA 1
ATOM 870 C C . GLU B 1 39 ? 1.666 6.422 15.328 1 88.19 39 GLU B C 1
ATOM 872 O O . GLU B 1 39 ? 1.979 7.52 15.789 1 88.19 39 GLU B O 1
ATOM 877 N N . ALA B 1 40 ? 2.49 5.613 14.766 1 91.25 40 ALA B N 1
ATOM 878 C CA . ALA B 1 40 ? 3.902 5.969 14.648 1 91.25 40 ALA B CA 1
ATOM 879 C C . ALA B 1 40 ? 4.094 7.152 13.703 1 91.25 40 ALA B C 1
ATOM 881 O O . ALA B 1 40 ? 5.098 7.863 13.781 1 91.25 40 ALA B O 1
ATOM 882 N N . PHE B 1 41 ? 3.143 7.281 12.875 1 91.81 41 PHE B N 1
ATOM 883 C CA . PHE B 1 41 ? 3.291 8.289 11.828 1 91.81 41 PHE B CA 1
ATOM 884 C C . PHE B 1 41 ? 2.775 9.641 12.297 1 91.81 41 PHE B C 1
ATOM 886 O O . PHE B 1 41 ? 3.094 10.672 11.703 1 91.81 41 PHE B O 1
ATOM 893 N N . ASP B 1 42 ? 1.994 9.672 13.344 1 86 42 ASP B N 1
ATOM 894 C CA . ASP B 1 42 ? 1.446 10.898 13.914 1 86 42 ASP B CA 1
ATOM 895 C C . ASP B 1 42 ? 2.555 11.797 14.469 1 86 42 ASP B C 1
ATOM 897 O O . ASP B 1 42 ? 2.395 13.016 14.547 1 86 42 ASP B O 1
ATOM 901 N N . GLY B 1 43 ? 3.605 11.188 14.773 1 82.5 43 GLY B N 1
ATOM 902 C CA . GLY B 1 43 ? 4.711 11.93 15.359 1 82.5 43 GLY B CA 1
ATOM 903 C C . GLY B 1 43 ? 5.605 12.586 14.328 1 82.5 43 GLY B C 1
ATOM 904 O O . GLY B 1 43 ? 6.496 13.359 14.672 1 82.5 43 GLY B O 1
ATOM 905 N N . LEU B 1 44 ? 5.402 12.258 13.148 1 87.81 44 LEU B N 1
ATOM 906 C CA . LEU B 1 44 ? 6.219 12.852 12.094 1 87.81 44 LEU B CA 1
ATOM 907 C C . LEU B 1 44 ? 5.812 14.305 11.836 1 87.81 44 LEU B C 1
ATOM 909 O O . LEU B 1 44 ? 4.625 14.602 11.711 1 87.81 44 LEU B O 1
ATOM 913 N N . ALA B 1 45 ? 6.742 15.18 11.906 1 82.38 45 ALA B N 1
ATOM 914 C CA . ALA B 1 45 ? 6.473 16.609 11.859 1 82.38 45 ALA B CA 1
ATOM 915 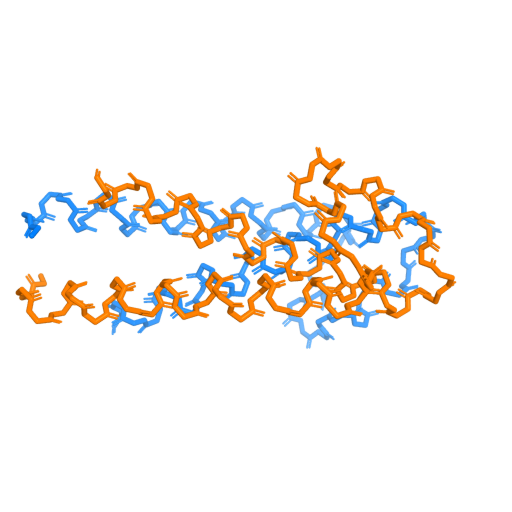C C . ALA B 1 45 ? 6.098 17.062 10.453 1 82.38 45 ALA B C 1
ATOM 917 O O . ALA B 1 45 ? 5.191 17.875 10.273 1 82.38 45 ALA B O 1
ATOM 918 N N . ASP B 1 46 ? 6.574 16.469 9.461 1 88.88 46 ASP B N 1
ATOM 919 C CA . ASP B 1 46 ? 6.426 16.875 8.07 1 88.88 46 ASP B CA 1
ATOM 920 C C . ASP B 1 46 ? 5.324 16.062 7.383 1 88.88 46 ASP B C 1
ATOM 922 O O . ASP B 1 46 ? 5.277 14.836 7.504 1 88.88 46 ASP B O 1
ATOM 926 N N . ALA B 1 47 ? 4.395 16.812 6.824 1 86.88 47 ALA B N 1
ATOM 927 C CA . ALA B 1 47 ? 3.262 16.172 6.156 1 86.88 47 ALA B CA 1
ATOM 928 C C . ALA B 1 47 ? 3.732 15.258 5.031 1 86.88 47 ALA B C 1
ATOM 930 O O . ALA B 1 47 ? 3.115 14.219 4.766 1 86.88 47 ALA B O 1
ATOM 931 N N . GLY B 1 48 ? 4.812 15.664 4.371 1 90.12 48 GLY B N 1
ATOM 932 C CA . GLY B 1 48 ? 5.375 14.82 3.328 1 90.12 48 GLY B CA 1
ATOM 933 C C . GLY B 1 48 ? 5.906 13.5 3.85 1 90.12 48 GLY B C 1
ATOM 934 O O . GLY B 1 48 ? 5.742 12.461 3.207 1 90.12 48 GLY B O 1
ATOM 935 N N . LEU B 1 49 ? 6.539 13.617 4.945 1 92.81 49 LEU B N 1
ATOM 936 C CA . LEU B 1 49 ? 7.043 12.398 5.57 1 92.81 49 LEU B CA 1
ATOM 937 C C . LEU B 1 49 ? 5.898 11.492 6 1 92.81 49 LEU B C 1
ATOM 939 O O . LEU B 1 49 ? 5.953 10.281 5.805 1 92.81 49 LEU B O 1
ATOM 943 N N . ARG B 1 50 ? 4.844 12.07 6.512 1 92.81 50 ARG B N 1
ATOM 944 C CA . ARG B 1 50 ? 3.676 11.297 6.922 1 92.81 50 ARG B CA 1
ATOM 945 C C . ARG B 1 50 ? 3.014 10.625 5.723 1 92.81 50 ARG B C 1
ATOM 947 O O . ARG B 1 50 ? 2.605 9.461 5.801 1 92.81 50 ARG B O 1
ATOM 954 N N . ALA B 1 51 ? 2.916 11.352 4.68 1 93.62 51 ALA B N 1
ATOM 955 C CA . ALA B 1 51 ? 2.361 10.805 3.443 1 93.62 51 ALA B CA 1
ATOM 956 C C . ALA B 1 51 ? 3.158 9.586 2.98 1 93.62 51 ALA B C 1
ATOM 958 O O . ALA B 1 51 ? 2.584 8.531 2.686 1 93.62 51 ALA B O 1
ATOM 959 N N . SER B 1 52 ? 4.43 9.758 2.979 1 95 52 SER B N 1
ATOM 960 C CA . SER B 1 52 ? 5.316 8.68 2.564 1 95 52 SER B CA 1
ATOM 961 C C . SER B 1 52 ? 5.184 7.469 3.486 1 95 52 SER B C 1
ATOM 963 O O . SER B 1 52 ? 5.125 6.328 3.02 1 95 52 SER B O 1
ATOM 965 N N . ALA B 1 53 ? 5.16 7.742 4.734 1 96.25 53 ALA B N 1
ATOM 966 C CA . ALA B 1 53 ? 5.055 6.652 5.695 1 96.25 53 ALA B CA 1
ATOM 967 C C . ALA B 1 53 ? 3.766 5.863 5.492 1 96.25 53 ALA B C 1
ATOM 969 O O . ALA B 1 53 ? 3.779 4.629 5.488 1 96.25 53 ALA B O 1
ATOM 970 N N . ASN B 1 54 ? 2.68 6.578 5.312 1 95.75 54 ASN B N 1
ATOM 971 C CA . ASN B 1 54 ? 1.402 5.91 5.09 1 95.75 54 ASN B CA 1
ATOM 972 C C . ASN B 1 54 ? 1.401 5.129 3.779 1 95.75 54 ASN B C 1
ATOM 974 O O . ASN B 1 54 ? 0.894 4.008 3.721 1 95.75 54 ASN B O 1
ATOM 978 N N . TYR B 1 55 ? 1.984 5.637 2.789 1 96.94 55 TYR B N 1
ATOM 979 C CA . TYR B 1 55 ? 2.117 4.957 1.504 1 96.94 55 TYR B CA 1
ATOM 980 C C . TYR B 1 55 ? 2.889 3.652 1.653 1 96.94 55 TYR B C 1
ATOM 982 O O . TYR B 1 55 ? 2.408 2.592 1.248 1 96.94 55 TYR B O 1
ATOM 990 N N . TYR B 1 56 ? 4.055 3.732 2.209 1 97.44 56 TYR B N 1
ATOM 991 C CA . TYR B 1 56 ? 4.898 2.549 2.34 1 97.44 56 TYR B CA 1
ATOM 992 C C . TYR B 1 56 ? 4.281 1.543 3.305 1 97.44 56 TYR B C 1
ATOM 994 O O . TYR B 1 56 ? 4.469 0.333 3.154 1 97.44 56 TYR B O 1
ATOM 1002 N N . TYR B 1 57 ? 3.559 2.037 4.258 1 97.38 57 TYR B N 1
ATOM 1003 C CA . TYR B 1 57 ? 2.863 1.116 5.152 1 97.38 57 TYR B CA 1
ATOM 1004 C C . TYR B 1 57 ? 1.788 0.338 4.406 1 97.38 57 TYR B C 1
ATOM 1006 O O . TYR B 1 57 ? 1.607 -0.86 4.637 1 97.38 57 TYR B O 1
ATOM 1014 N N . GLY B 1 58 ? 1.066 0.994 3.518 1 97.12 58 GLY B N 1
ATOM 1015 C CA . GLY B 1 58 ? 0.123 0.302 2.654 1 97.12 58 GLY B CA 1
ATOM 1016 C C . GLY B 1 58 ? 0.776 -0.751 1.779 1 97.12 58 GLY B C 1
ATOM 1017 O O . GLY B 1 58 ? 0.259 -1.862 1.646 1 97.12 58 GLY B O 1
ATOM 1018 N N . GLN B 1 59 ? 1.908 -0.364 1.256 1 97.5 59 GLN B N 1
ATOM 1019 C CA . GLN B 1 59 ? 2.682 -1.311 0.46 1 97.5 59 GLN B CA 1
ATOM 1020 C C . GLN B 1 59 ? 3.1 -2.518 1.295 1 97.5 59 GLN B C 1
ATOM 1022 O O . GLN B 1 59 ? 2.922 -3.662 0.873 1 97.5 59 GLN B O 1
ATOM 1027 N N . PHE B 1 60 ? 3.611 -2.246 2.445 1 97.31 60 PHE B N 1
ATOM 1028 C CA . PHE B 1 60 ? 4.098 -3.295 3.334 1 97.31 60 PHE B CA 1
ATOM 1029 C C . PHE B 1 60 ? 2.975 -4.258 3.701 1 97.31 60 PHE B C 1
ATOM 1031 O O . PHE B 1 60 ? 3.133 -5.477 3.588 1 97.31 60 PHE B O 1
ATOM 1038 N N . GLN B 1 61 ? 1.866 -3.717 4.117 1 96.12 61 GLN B N 1
ATOM 1039 C CA . GLN B 1 61 ? 0.737 -4.543 4.531 1 96.12 61 GLN B CA 1
ATOM 1040 C C . GLN B 1 61 ? 0.243 -5.418 3.385 1 96.12 61 GLN B C 1
ATOM 1042 O O . GLN B 1 61 ? -0.078 -6.59 3.586 1 96.12 61 GLN B O 1
ATOM 1047 N N . THR B 1 62 ? 0.188 -4.828 2.188 1 96.38 62 THR B N 1
ATOM 1048 C CA . THR B 1 62 ? -0.264 -5.574 1.02 1 96.38 62 THR B CA 1
ATOM 1049 C C . THR B 1 62 ? 0.712 -6.699 0.686 1 96.38 62 THR B C 1
ATOM 1051 O O . THR B 1 62 ? 0.303 -7.844 0.479 1 96.38 62 THR B O 1
ATOM 1054 N N . ALA B 1 63 ? 1.988 -6.391 0.662 1 95 63 ALA B N 1
ATOM 1055 C CA . ALA B 1 63 ? 3.012 -7.387 0.357 1 95 63 ALA B CA 1
ATOM 1056 C C . ALA B 1 63 ? 2.979 -8.531 1.365 1 95 63 ALA B C 1
ATOM 1058 O O . ALA B 1 63 ? 3.023 -9.703 0.985 1 95 63 ALA B O 1
ATOM 1059 N N . ARG B 1 64 ? 2.807 -8.211 2.607 1 94.06 64 ARG B N 1
ATOM 1060 C CA . ARG B 1 64 ? 2.799 -9.219 3.66 1 94.06 64 ARG B CA 1
ATOM 1061 C C . ARG B 1 64 ? 1.564 -10.109 3.559 1 94.06 64 ARG B C 1
ATOM 1063 O O . ARG B 1 64 ? 1.654 -11.328 3.721 1 94.06 64 ARG B O 1
ATOM 1070 N N . GLU B 1 65 ? 0.483 -9.453 3.344 1 91.75 65 GLU B N 1
ATOM 1071 C CA . GLU B 1 65 ? -0.755 -10.211 3.191 1 91.75 65 GLU B CA 1
ATOM 1072 C C . GLU B 1 65 ? -0.645 -11.227 2.057 1 91.75 65 GLU B C 1
ATOM 1074 O O . GLU B 1 65 ? -1.078 -12.375 2.197 1 91.75 65 GLU B O 1
ATOM 1079 N N . LEU B 1 66 ? -0.028 -10.844 0.997 1 90.81 66 LEU B N 1
ATOM 1080 C CA . LEU B 1 66 ? 0.097 -11.727 -0.157 1 90.81 66 LEU B CA 1
ATOM 1081 C C . LEU B 1 66 ? 1.147 -12.805 0.094 1 90.81 66 LEU B C 1
ATOM 1083 O O . LEU B 1 66 ? 0.988 -13.945 -0.34 1 90.81 66 LEU B O 1
ATOM 1087 N N . GLN B 1 67 ? 2.166 -12.438 0.796 1 89.69 67 GLN B N 1
ATOM 1088 C CA . GLN B 1 67 ? 3.17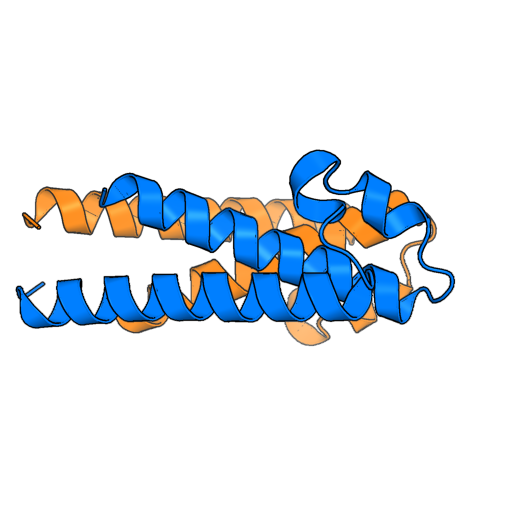2 -13.43 1.166 1 89.69 67 GLN B CA 1
ATOM 1089 C C . GLN B 1 67 ? 2.568 -14.531 2.027 1 89.69 67 GLN B C 1
ATOM 1091 O O . GLN B 1 67 ? 2.959 -15.695 1.915 1 89.69 67 GLN B O 1
ATOM 1096 N N . ASP B 1 68 ? 1.646 -14.18 2.855 1 86.94 68 ASP B N 1
ATOM 1097 C CA . ASP B 1 68 ? 1.005 -15.125 3.764 1 86.94 68 ASP B CA 1
ATOM 1098 C C . ASP B 1 68 ? 0.158 -16.141 2.994 1 86.94 68 ASP B C 1
ATOM 1100 O O . ASP B 1 68 ? -0.068 -17.25 3.467 1 86.94 68 ASP B O 1
ATOM 1104 N N . ILE B 1 69 ? -0.259 -15.758 1.869 1 80.69 69 ILE B N 1
ATOM 1105 C CA . ILE B 1 69 ? -1.029 -16.672 1.029 1 80.69 69 ILE B CA 1
ATOM 1106 C C . ILE B 1 69 ? -0.125 -17.781 0.518 1 80.69 69 ILE B C 1
ATOM 1108 O O . ILE B 1 69 ? -0.572 -18.922 0.342 1 80.69 69 ILE B O 1
ATOM 1112 N N . PHE B 1 70 ? 1.123 -17.453 0.321 1 76.69 70 PHE B N 1
ATOM 1113 C CA . PHE B 1 70 ? 2.047 -18.438 -0.232 1 76.69 70 PHE B CA 1
ATOM 1114 C C . PHE B 1 70 ? 2.734 -19.219 0.88 1 76.69 70 PHE B C 1
ATOM 1116 O O . PHE B 1 70 ? 3.363 -20.25 0.625 1 76.69 70 PHE B O 1
ATOM 1123 N N . SER B 1 71 ? 2.758 -18.672 1.992 1 72.19 71 SER B N 1
ATOM 1124 C CA . SER B 1 71 ? 3.436 -19.359 3.088 1 72.19 71 SER B CA 1
ATOM 1125 C C . SER B 1 71 ? 2.635 -20.562 3.568 1 72.19 71 SER B C 1
ATOM 1127 O O . SER B 1 71 ? 1.405 -20.578 3.469 1 72.19 71 SER B O 1
#

Secondary structure (DSSP, 8-state):
--HHHHHHHHHHHHHHHHHHHHHHHHHHSSSHHHHHGGGGGTT-S-HHHHHHHHHHHHHHHHHHHHHHHH-/--HHHHHHHHHHHHHHHHHHHHHHHHHHSSSHHHHHGGGGGTT-S-HHHHHHHHHHHHHHHHHHHHHHHH-

Foldseek 3Di:
DDPVVVVVLLVVLVVLLVVLQVLLCVLLVHNVCVPPPLVSLVPRPDPVSSVSNVVSSVSNVVSVVVNVVVD/DDPVVVVVLLVVLVVLLVVLQVLLCVLLVHNCCVPPPLVSLVPRPDPVSSVSNVVSSVSNVVSVVVNVVVD

Solvent-accessible surface area (backbone atoms only — not comparable to full-atom values): 7451 Å² total; per-residue (Å²): 115,54,71,67,53,50,51,50,50,50,50,49,36,51,49,49,29,49,51,24,48,51,51,41,29,64,73,60,72,38,69,55,43,79,77,56,42,72,64,48,42,70,71,47,86,44,68,66,58,29,38,49,44,27,19,31,48,21,30,24,52,49,27,47,57,54,48,56,70,73,100,115,54,69,67,54,50,51,51,50,50,50,50,35,50,49,49,28,48,50,22,49,52,50,40,28,62,75,61,72,39,69,54,42,81,78,55,42,71,64,46,43,70,70,46,86,45,67,67,56,29,37,49,43,27,18,33,48,20,29,25,53,48,28,50,58,55,48,56,70,74,98